Protein AF-A0A3D2BA21-F1 (afdb_monomer_lite)

Structure (mmCIF, N/CA/C/O backbone):
data_AF-A0A3D2BA21-F1
#
_entry.id   AF-A0A3D2BA21-F1
#
loop_
_atom_site.group_PDB
_atom_site.id
_atom_site.type_symbol
_atom_site.label_atom_id
_atom_site.label_alt_id
_atom_site.label_comp_id
_atom_site.label_asym_id
_atom_site.label_entity_id
_atom_site.label_seq_id
_atom_site.pdbx_PDB_ins_code
_atom_site.Cartn_x
_atom_site.Cartn_y
_atom_site.Cartn_z
_atom_site.occupancy
_atom_site.B_iso_or_equiv
_atom_site.auth_seq_id
_atom_site.auth_comp_id
_atom_site.auth_asym_id
_atom_site.auth_atom_id
_atom_site.pdbx_PDB_model_num
ATOM 1 N N . VAL A 1 1 ? -2.778 2.789 -33.795 1.00 67.69 1 VAL A N 1
ATOM 2 C CA . VAL A 1 1 ? -1.555 2.000 -33.536 1.00 67.69 1 VAL A CA 1
ATOM 3 C C . VAL A 1 1 ? -1.601 0.815 -34.478 1.00 67.69 1 VAL A C 1
ATOM 5 O O . VAL A 1 1 ? -2.688 0.279 -34.654 1.00 67.69 1 VAL A O 1
ATOM 8 N N . ASP A 1 2 ? -0.500 0.492 -35.151 1.00 93.44 2 ASP A N 1
ATOM 9 C CA . ASP A 1 2 ? -0.430 -0.700 -36.002 1.00 93.44 2 ASP A CA 1
ATOM 10 C C . ASP A 1 2 ? -0.424 -1.947 -35.104 1.00 93.44 2 ASP A C 1
ATOM 12 O O . ASP A 1 2 ? 0.431 -2.080 -34.229 1.00 93.44 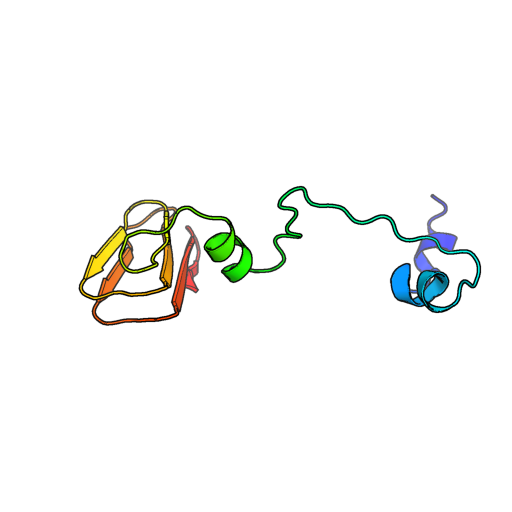2 ASP A O 1
ATOM 16 N N . GLU A 1 3 ? -1.426 -2.808 -35.268 1.00 93.94 3 GLU A N 1
ATOM 17 C CA . GLU A 1 3 ? -1.658 -3.969 -34.404 1.00 93.94 3 GLU A CA 1
ATOM 18 C C . GLU A 1 3 ? -0.529 -4.998 -34.505 1.00 93.94 3 GLU A C 1
ATOM 20 O O . GLU A 1 3 ? -0.074 -5.519 -33.487 1.00 93.94 3 GLU A O 1
ATOM 25 N N . ALA A 1 4 ? -0.023 -5.243 -35.715 1.00 94.56 4 ALA A N 1
ATOM 26 C CA . ALA A 1 4 ? 1.066 -6.185 -35.931 1.00 94.56 4 ALA A CA 1
ATOM 27 C C . ALA A 1 4 ? 2.371 -5.667 -35.314 1.00 94.56 4 ALA A C 1
ATOM 29 O O . ALA A 1 4 ? 3.111 -6.434 -34.699 1.00 94.56 4 ALA A O 1
ATOM 30 N N . ALA A 1 5 ? 2.629 -4.361 -35.423 1.00 93.31 5 ALA A N 1
ATOM 31 C CA . ALA A 1 5 ? 3.781 -3.734 -34.785 1.00 93.31 5 ALA A CA 1
ATOM 32 C C . ALA A 1 5 ? 3.690 -3.764 -33.250 1.00 93.31 5 ALA A C 1
ATOM 34 O O . ALA A 1 5 ? 4.702 -3.988 -32.590 1.00 93.31 5 ALA A O 1
ATOM 35 N N . PHE A 1 6 ? 2.497 -3.572 -32.675 1.00 93.00 6 PHE A N 1
ATOM 36 C CA . PHE A 1 6 ? 2.302 -3.636 -31.223 1.00 93.00 6 PHE A CA 1
ATOM 37 C C . PHE A 1 6 ? 2.460 -5.063 -30.685 1.00 93.00 6 PHE A C 1
ATOM 39 O O . PHE A 1 6 ? 3.133 -5.259 -29.682 1.00 93.00 6 PHE A O 1
ATOM 46 N N . LEU A 1 7 ? 1.915 -6.068 -31.378 1.00 94.62 7 LEU A N 1
ATOM 47 C CA . LEU A 1 7 ? 2.068 -7.479 -30.998 1.00 94.62 7 LEU A CA 1
ATOM 48 C C . LEU A 1 7 ? 3.517 -7.977 -31.089 1.00 94.62 7 LEU A C 1
ATOM 50 O O . LEU A 1 7 ? 3.895 -8.898 -30.372 1.00 94.62 7 LEU A O 1
ATOM 54 N N . ALA A 1 8 ? 4.324 -7.387 -31.970 1.00 94.44 8 ALA A N 1
ATOM 55 C CA . ALA A 1 8 ? 5.748 -7.693 -32.087 1.00 94.44 8 ALA A CA 1
ATOM 56 C C . ALA A 1 8 ? 6.623 -6.930 -31.073 1.00 94.44 8 ALA A C 1
ATOM 58 O O . ALA A 1 8 ? 7.825 -7.187 -30.993 1.00 94.44 8 ALA A O 1
ATOM 59 N N . CYS A 1 9 ? 6.053 -5.974 -30.334 1.00 92.75 9 CYS A N 1
ATOM 60 C CA . CYS A 1 9 ? 6.783 -5.160 -29.371 1.00 92.75 9 CYS A CA 1
ATOM 61 C C . CYS A 1 9 ? 7.099 -5.978 -28.105 1.00 92.75 9 CYS A C 1
ATOM 63 O O . CYS A 1 9 ? 6.183 -6.572 -27.534 1.00 92.75 9 CYS A O 1
ATOM 65 N N . PRO A 1 10 ? 8.357 -6.000 -27.629 1.00 92.62 10 PRO A N 1
ATOM 66 C CA . PRO A 1 10 ? 8.708 -6.653 -26.370 1.00 92.62 10 PRO A CA 1
ATOM 67 C C . PRO A 1 10 ? 7.977 -6.039 -25.169 1.00 92.62 10 PRO A C 1
ATOM 69 O O . PRO A 1 10 ? 7.807 -4.821 -25.097 1.00 92.62 10 PRO A O 1
ATOM 72 N N . GLU A 1 11 ? 7.604 -6.876 -24.201 1.00 93.25 11 GLU A N 1
ATOM 73 C CA . GLU A 1 11 ? 6.992 -6.472 -22.925 1.00 93.25 11 GLU A CA 1
ATOM 74 C C . GLU A 1 11 ? 8.034 -5.982 -21.899 1.00 93.25 11 GLU A C 1
ATOM 76 O O . GLU A 1 11 ? 8.074 -6.419 -20.752 1.00 93.25 11 GLU A O 1
ATOM 81 N N . GLU A 1 12 ? 8.916 -5.073 -22.317 1.00 93.31 12 GLU A N 1
ATOM 82 C CA . GLU A 1 12 ? 9.944 -4.483 -21.452 1.00 93.31 12 GLU A CA 1
ATOM 83 C C . GLU A 1 12 ? 9.504 -3.110 -20.920 1.00 93.31 12 GLU A C 1
ATOM 85 O O . GLU A 1 12 ? 8.883 -2.317 -21.633 1.00 93.31 12 GLU A O 1
ATOM 90 N N . SER A 1 13 ? 9.851 -2.795 -19.667 1.00 93.38 13 SER A N 1
ATOM 91 C CA . SER A 1 13 ? 9.641 -1.449 -19.127 1.00 93.38 13 SER A CA 1
ATOM 92 C C . SER A 1 13 ? 10.579 -0.443 -19.797 1.00 93.38 13 SER A C 1
ATOM 94 O O . SER A 1 13 ? 11.700 -0.767 -20.197 1.00 93.38 13 SER A O 1
ATOM 96 N N . VAL A 1 14 ? 10.140 0.815 -19.890 1.00 91.88 14 VAL A N 1
ATOM 97 C CA . VAL A 1 14 ? 10.973 1.909 -20.420 1.00 91.88 14 VAL A CA 1
ATOM 98 C C . VAL A 1 14 ? 12.221 2.119 -19.562 1.00 91.88 14 VAL A C 1
ATOM 100 O O . VAL A 1 14 ? 13.285 2.432 -20.104 1.00 91.88 14 VAL A O 1
ATOM 103 N N . ASP A 1 15 ? 12.112 1.902 -18.250 1.00 91.56 15 ASP A N 1
ATOM 104 C CA . ASP A 1 15 ? 13.232 1.975 -17.317 1.00 91.56 15 ASP A CA 1
ATOM 105 C C . ASP A 1 15 ? 14.379 1.063 -17.762 1.00 91.56 15 ASP A C 1
ATOM 107 O O . ASP A 1 15 ? 15.502 1.523 -17.959 1.00 91.56 15 ASP A O 1
ATOM 111 N N . TYR A 1 16 ? 14.066 -0.201 -18.053 1.00 91.06 16 TYR A N 1
ATOM 112 C CA . TYR A 1 16 ? 15.049 -1.186 -18.489 1.00 91.06 16 TYR A CA 1
ATOM 113 C C . TYR A 1 16 ? 15.496 -0.984 -19.945 1.00 91.06 16 TYR A C 1
ATOM 115 O O . TYR A 1 16 ? 16.685 -1.051 -20.273 1.00 91.06 16 TYR A O 1
ATOM 123 N N . ALA A 1 17 ? 14.542 -0.736 -20.846 1.00 92.38 17 ALA A N 1
ATOM 124 C CA . ALA A 1 17 ? 14.817 -0.657 -22.276 1.00 92.38 17 ALA A CA 1
ATOM 125 C C . ALA A 1 17 ? 15.667 0.572 -22.641 1.00 92.38 17 ALA A C 1
ATOM 127 O O . ALA A 1 17 ? 16.508 0.489 -23.546 1.00 92.38 17 ALA A O 1
ATOM 128 N N . VAL A 1 18 ? 15.458 1.693 -21.937 1.00 93.69 18 VAL A N 1
ATOM 129 C CA . VAL A 1 18 ? 16.026 3.008 -22.270 1.00 93.69 18 VAL A CA 1
ATOM 130 C C . VAL A 1 18 ? 16.739 3.655 -21.084 1.00 93.69 18 VAL A C 1
ATOM 132 O O . VAL A 1 18 ? 17.913 4.002 -21.216 1.00 93.69 18 VAL A O 1
ATOM 135 N N . MET A 1 19 ? 16.060 3.848 -19.946 1.00 95.06 19 MET A N 1
ATOM 136 C CA . MET A 1 19 ? 16.559 4.741 -18.884 1.00 95.06 19 MET A CA 1
ATOM 137 C C . MET A 1 19 ? 17.833 4.225 -18.210 1.00 95.06 19 MET A C 1
ATOM 139 O O . MET A 1 19 ? 18.716 5.014 -17.894 1.00 95.06 19 MET A O 1
ATOM 143 N N . GLU A 1 20 ? 17.984 2.913 -18.044 1.00 93.31 20 GLU A N 1
ATOM 144 C CA . GLU A 1 20 ? 19.207 2.309 -17.501 1.00 93.31 20 GLU A CA 1
ATOM 145 C C . GLU A 1 20 ? 20.395 2.365 -18.476 1.00 93.31 20 GLU A C 1
ATOM 147 O O . GLU A 1 20 ? 21.549 2.232 -18.066 1.00 93.31 20 GLU A O 1
ATOM 152 N N . ARG A 1 21 ? 20.134 2.553 -19.776 1.00 93.94 21 ARG A N 1
ATOM 153 C CA . ARG A 1 21 ? 21.151 2.517 -20.841 1.00 93.94 21 ARG A CA 1
ATOM 154 C C . ARG A 1 21 ? 21.540 3.901 -21.360 1.00 93.94 21 ARG A C 1
ATOM 156 O O . ARG A 1 21 ? 22.518 4.010 -22.100 1.00 93.94 21 ARG A O 1
ATOM 163 N N . THR A 1 22 ? 20.782 4.944 -21.027 1.00 93.81 22 THR A N 1
ATOM 164 C CA . THR A 1 22 ? 21.034 6.299 -21.529 1.00 93.81 22 THR A CA 1
ATOM 165 C C . THR A 1 22 ? 22.163 6.989 -20.763 1.00 93.81 22 THR A C 1
ATOM 167 O O . THR A 1 22 ? 22.249 6.912 -19.540 1.00 93.81 22 THR A O 1
ATOM 170 N N . ALA A 1 23 ? 23.025 7.700 -21.489 1.00 95.56 23 ALA A N 1
ATOM 171 C CA . ALA A 1 23 ? 24.016 8.603 -20.903 1.00 95.56 23 ALA A CA 1
ATOM 172 C C . ALA A 1 23 ? 23.480 10.041 -20.749 1.00 95.56 23 ALA A C 1
ATOM 174 O O . ALA A 1 23 ? 24.097 10.860 -20.072 1.00 95.56 23 ALA A O 1
ATOM 175 N N . ASP A 1 24 ? 22.324 10.337 -21.350 1.00 95.81 24 ASP A N 1
ATOM 176 C CA . ASP A 1 24 ? 21.755 11.680 -21.476 1.00 95.81 24 ASP A CA 1
ATOM 177 C C . ASP A 1 24 ? 20.535 11.860 -20.553 1.00 95.81 24 ASP A C 1
ATOM 179 O O . ASP A 1 24 ? 19.456 12.263 -20.987 1.00 95.81 24 ASP A O 1
ATOM 183 N N . ALA A 1 25 ? 20.684 11.525 -19.267 1.00 94.56 25 ALA A N 1
ATOM 184 C CA . ALA A 1 25 ? 19.638 11.690 -18.254 1.00 94.56 25 ALA A CA 1
ATOM 185 C C . ALA A 1 25 ? 19.999 12.761 -17.215 1.00 94.56 25 ALA A C 1
ATOM 187 O O . ALA A 1 25 ? 21.151 12.906 -16.806 1.00 94.56 25 ALA A O 1
ATOM 188 N N . VAL A 1 26 ? 18.983 13.488 -16.742 1.00 94.69 26 VAL A N 1
ATOM 189 C CA . VAL A 1 26 ? 19.075 14.417 -15.607 1.00 94.69 26 VAL A CA 1
ATOM 190 C C . VAL A 1 26 ? 17.929 14.114 -14.649 1.00 94.69 26 VAL A C 1
ATOM 192 O O . VAL 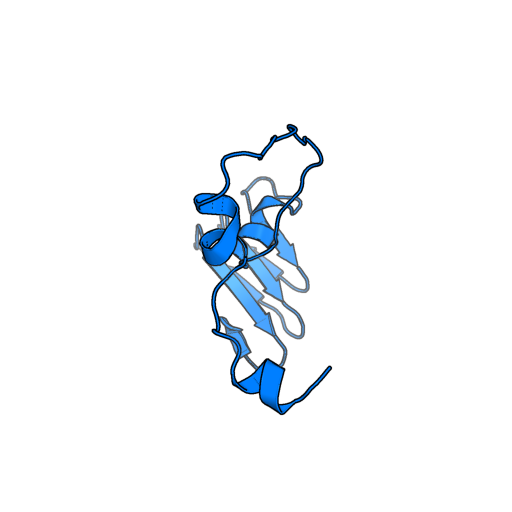A 1 26 ? 16.801 13.893 -15.083 1.00 94.69 26 VAL A O 1
ATOM 195 N N . VAL A 1 27 ? 18.214 14.123 -13.347 1.00 94.06 27 VAL A N 1
ATOM 196 C CA . VAL A 1 27 ? 17.223 13.903 -12.287 1.00 94.06 27 VAL A CA 1
ATOM 197 C C . VAL A 1 27 ? 16.991 15.210 -11.540 1.00 94.06 27 VAL A C 1
ATOM 199 O O . VAL A 1 27 ? 17.943 15.909 -11.189 1.00 94.06 27 VAL A O 1
ATOM 202 N N . VAL A 1 28 ? 15.725 15.532 -11.282 1.00 94.94 28 VAL A N 1
ATOM 203 C CA . VAL A 1 28 ? 15.325 16.699 -10.489 1.00 94.94 28 VAL A CA 1
ATOM 204 C C . VAL A 1 28 ? 14.655 16.202 -9.207 1.00 94.94 28 VAL A C 1
ATOM 206 O O . VAL A 1 28 ? 13.720 15.407 -9.301 1.00 94.94 28 VAL A O 1
ATOM 209 N N . PRO A 1 29 ? 15.109 16.633 -8.015 1.00 93.12 29 PRO A N 1
ATOM 210 C CA . PRO A 1 29 ? 14.474 16.235 -6.766 1.00 93.12 29 PRO A CA 1
ATOM 211 C C . PRO A 1 29 ? 13.048 16.793 -6.682 1.00 93.12 29 PRO A C 1
ATOM 213 O O . PRO A 1 29 ? 12.804 17.951 -7.021 1.00 93.12 29 PRO A O 1
ATOM 216 N N . MET A 1 30 ? 12.122 15.970 -6.193 1.00 92.50 30 MET A N 1
ATOM 217 C CA . MET A 1 30 ? 10.724 16.334 -5.976 1.00 92.50 30 MET A CA 1
ATOM 218 C C . MET A 1 30 ? 10.323 15.974 -4.548 1.00 92.50 30 MET A C 1
ATOM 220 O O . MET A 1 30 ? 10.444 14.821 -4.145 1.00 92.50 30 MET A O 1
ATOM 224 N N . ASP A 1 31 ? 9.811 16.959 -3.814 1.00 88.75 31 ASP A N 1
ATOM 225 C CA . ASP A 1 31 ? 9.205 16.773 -2.496 1.00 88.75 31 ASP A CA 1
ATOM 226 C C . ASP A 1 31 ? 7.746 17.241 -2.557 1.00 88.75 31 ASP A C 1
ATOM 228 O O . ASP A 1 31 ? 7.434 18.421 -2.397 1.00 88.75 31 ASP A O 1
ATOM 232 N N . ALA A 1 32 ? 6.866 16.310 -2.924 1.00 86.56 32 ALA A N 1
ATOM 233 C CA . ALA A 1 32 ? 5.441 16.560 -3.145 1.00 86.56 32 ALA A CA 1
ATOM 234 C C . ALA A 1 32 ? 4.538 15.566 -2.393 1.00 86.56 32 ALA A C 1
ATOM 236 O O . ALA A 1 32 ? 3.345 15.491 -2.679 1.00 86.56 32 ALA A O 1
ATOM 237 N N . GLY A 1 33 ? 5.100 14.768 -1.475 1.00 81.25 33 GLY A N 1
ATOM 238 C CA . GLY A 1 33 ? 4.370 13.676 -0.816 1.00 81.25 33 GLY A CA 1
ATOM 239 C C . GLY A 1 33 ? 3.864 12.606 -1.792 1.00 81.25 33 GLY A C 1
ATOM 240 O O . GLY A 1 33 ? 2.812 12.015 -1.569 1.00 81.25 33 GLY A O 1
ATOM 241 N N . TRP A 1 34 ? 4.571 12.400 -2.907 1.00 84.62 34 TRP A N 1
ATOM 242 C CA . TRP A 1 34 ? 4.173 11.441 -3.934 1.00 84.62 34 TRP A CA 1
ATOM 243 C C . TRP A 1 34 ? 4.360 9.998 -3.447 1.00 84.62 34 TRP A C 1
ATOM 245 O O . TRP A 1 34 ? 5.408 9.651 -2.906 1.00 84.62 34 TRP A O 1
ATOM 255 N N . SER A 1 35 ? 3.349 9.166 -3.687 1.00 81.00 35 SER A N 1
ATOM 256 C CA . SER A 1 35 ? 3.367 7.713 -3.512 1.00 81.00 35 SER A CA 1
ATOM 257 C C . SER A 1 35 ? 2.727 7.091 -4.752 1.00 81.00 35 SER A C 1
ATOM 259 O O . SER A 1 35 ? 1.727 7.608 -5.254 1.00 81.00 35 SER A O 1
ATOM 261 N N . ASP A 1 36 ? 3.297 6.001 -5.255 1.00 82.25 36 ASP A N 1
ATOM 262 C CA . ASP A 1 36 ? 2.763 5.250 -6.395 1.00 82.25 36 ASP A CA 1
ATOM 263 C C . ASP A 1 36 ? 1.545 4.386 -6.035 1.00 82.25 36 ASP A C 1
ATOM 265 O O . ASP A 1 36 ? 0.901 3.846 -6.932 1.00 82.25 36 ASP A O 1
ATOM 269 N N . VAL A 1 37 ? 1.217 4.279 -4.740 1.00 81.00 37 VAL A N 1
ATOM 270 C CA . VAL A 1 37 ? 0.131 3.454 -4.192 1.00 81.00 37 VAL A CA 1
ATOM 271 C C . VAL A 1 37 ? 0.134 2.053 -4.819 1.00 81.00 37 VAL A C 1
ATOM 273 O O . VAL A 1 37 ? -0.859 1.580 -5.371 1.00 81.00 37 VAL A O 1
ATOM 276 N N . GLY A 1 38 ? 1.285 1.381 -4.750 1.00 83.38 38 GLY A N 1
ATOM 277 C CA . GLY A 1 38 ? 1.456 0.029 -5.288 1.00 83.38 38 GLY A CA 1
ATOM 278 C C . GLY A 1 38 ? 0.931 -1.092 -4.382 1.00 83.38 38 GLY A C 1
ATOM 279 O O . GLY A 1 38 ? 0.778 -2.229 -4.831 1.00 83.38 38 GLY A O 1
ATOM 280 N N . SER A 1 39 ? 0.657 -0.806 -3.106 1.00 83.94 39 SER A N 1
ATOM 281 C CA . SER A 1 39 ? 0.206 -1.805 -2.134 1.00 83.94 39 SER A CA 1
ATOM 282 C C . SER A 1 39 ? -0.769 -1.233 -1.100 1.00 83.94 39 SER A C 1
ATOM 284 O O . SER A 1 39 ? -0.883 -0.024 -0.897 1.00 83.94 39 SER A O 1
ATOM 286 N N . TRP A 1 40 ? -1.447 -2.126 -0.372 1.00 84.50 40 TRP A N 1
ATOM 287 C CA . TRP A 1 40 ? -2.289 -1.738 0.763 1.00 84.50 40 TRP A CA 1
ATOM 288 C C . TRP A 1 40 ? -1.494 -1.110 1.916 1.00 84.50 40 TRP A C 1
ATOM 290 O O . TRP A 1 40 ? -2.035 -0.282 2.644 1.00 84.50 40 TRP A O 1
ATOM 300 N N . SER A 1 41 ? -0.208 -1.445 2.071 1.00 82.12 41 SER A N 1
ATOM 301 C CA . SER A 1 41 ? 0.645 -0.784 3.064 1.00 82.12 41 SER A CA 1
ATOM 302 C C . SER A 1 41 ? 0.924 0.672 2.687 1.00 82.12 41 SER A C 1
ATOM 304 O O . SER A 1 41 ? 0.944 1.519 3.572 1.00 82.12 41 S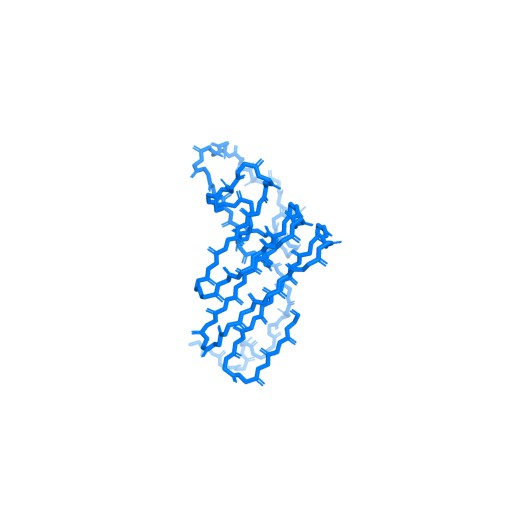ER A O 1
ATOM 306 N N . SER A 1 42 ? 1.019 1.003 1.392 1.00 86.75 42 SER A N 1
ATOM 307 C CA . SER A 1 42 ? 1.122 2.400 0.945 1.00 86.75 42 SER A CA 1
ATOM 308 C C . SER A 1 42 ? -0.104 3.219 1.355 1.00 86.75 42 SER A C 1
ATOM 310 O O . SER A 1 42 ? 0.025 4.385 1.718 1.00 86.75 42 SER A O 1
ATOM 312 N N . LEU A 1 43 ? -1.298 2.611 1.360 1.00 87.06 43 LEU A N 1
ATOM 313 C CA . LEU A 1 43 ? -2.511 3.274 1.845 1.00 87.06 43 LEU A CA 1
ATOM 314 C C . LEU A 1 43 ? -2.476 3.527 3.353 1.00 87.06 43 LEU A C 1
ATOM 316 O O . LEU A 1 43 ? -3.002 4.546 3.795 1.00 87.06 43 LEU A O 1
ATOM 320 N N . TRP A 1 44 ? -1.858 2.643 4.138 1.00 91.19 44 TRP A N 1
ATOM 321 C CA . TRP A 1 44 ? -1.621 2.889 5.560 1.00 91.19 44 TRP A CA 1
ATOM 322 C C . TRP A 1 44 ? -0.684 4.086 5.757 1.00 91.19 44 TRP A C 1
ATOM 324 O O . TRP A 1 44 ? -1.064 5.036 6.435 1.00 91.19 44 TRP A O 1
ATOM 334 N N . GLU A 1 45 ? 0.462 4.107 5.071 1.00 86.88 45 GLU A N 1
ATOM 335 C CA . GLU A 1 45 ? 1.490 5.154 5.206 1.00 86.88 45 GLU A CA 1
ATOM 336 C C . GLU A 1 45 ? 0.964 6.570 4.930 1.00 86.88 45 GLU A C 1
ATOM 338 O O . GLU A 1 45 ? 1.309 7.509 5.648 1.00 86.88 45 GLU A O 1
ATOM 343 N N . ILE A 1 46 ? 0.111 6.734 3.913 1.00 88.06 46 ILE A N 1
ATOM 344 C CA . ILE A 1 46 ? -0.431 8.048 3.528 1.00 88.06 46 ILE A CA 1
ATOM 345 C C . ILE A 1 46 ? -1.686 8.453 4.315 1.00 88.06 46 ILE A C 1
ATOM 347 O O . ILE A 1 46 ? -2.176 9.574 4.161 1.00 88.06 46 ILE A O 1
ATOM 351 N N . SER A 1 47 ? -2.245 7.551 5.124 1.00 89.25 47 SER A N 1
ATOM 352 C CA . SER A 1 47 ? -3.492 7.791 5.852 1.00 89.25 47 SER A CA 1
ATOM 353 C C . SER A 1 47 ? -3.268 8.447 7.215 1.00 89.25 47 SER A C 1
ATOM 355 O O . SER A 1 47 ? -2.182 8.442 7.794 1.00 89.25 47 SER A O 1
ATOM 357 N N . ALA A 1 48 ? -4.338 9.020 7.769 1.00 90.19 48 ALA A N 1
ATOM 358 C CA . ALA A 1 48 ? -4.324 9.516 9.138 1.00 90.19 48 ALA A CA 1
ATOM 359 C C . ALA A 1 48 ? -4.357 8.341 10.125 1.00 90.19 48 ALA A C 1
ATOM 361 O O . ALA A 1 48 ? -5.259 7.504 10.071 1.00 90.19 48 ALA A O 1
ATOM 362 N N . HIS A 1 49 ? -3.388 8.312 11.036 1.00 93.75 49 HIS A N 1
ATOM 363 C CA . HIS A 1 49 ? -3.243 7.246 12.018 1.00 93.75 49 HIS A CA 1
ATOM 364 C C . HIS A 1 49 ? -3.944 7.604 13.333 1.00 93.75 49 HIS A C 1
ATOM 366 O O . HIS A 1 49 ? -3.927 8.759 13.770 1.00 93.75 49 HIS A O 1
ATOM 372 N N . THR A 1 50 ? -4.529 6.607 13.996 1.00 93.25 50 THR A N 1
ATOM 373 C CA . THR A 1 50 ? -4.949 6.726 15.399 1.00 93.25 50 THR A CA 1
ATOM 374 C C . THR A 1 50 ? -3.721 6.780 16.323 1.00 93.25 50 THR A C 1
ATOM 376 O O . THR A 1 50 ? -2.606 6.488 15.880 1.00 93.25 50 THR A O 1
ATOM 379 N N . PRO A 1 51 ? -3.876 7.119 17.619 1.00 94.44 51 PRO A N 1
ATOM 380 C CA . PRO A 1 51 ? -2.763 7.099 18.576 1.00 94.44 51 PRO A CA 1
ATOM 381 C C . PRO A 1 51 ? -2.043 5.745 18.684 1.00 94.44 51 PRO A C 1
ATOM 383 O O . PRO A 1 51 ? -0.855 5.704 18.983 1.00 94.44 51 PRO A O 1
ATOM 386 N N . GLU A 1 52 ? -2.748 4.646 18.420 1.00 93.94 52 GLU A N 1
ATOM 387 C CA . GLU A 1 52 ? -2.223 3.275 18.409 1.00 93.94 52 GLU A CA 1
ATOM 388 C C . GLU A 1 52 ? -1.585 2.886 17.060 1.00 93.94 52 GLU A C 1
ATOM 390 O O . GLU A 1 52 ? -1.194 1.736 16.866 1.00 93.94 52 GLU A O 1
ATOM 395 N N . GLY A 1 53 ? -1.503 3.822 16.109 1.00 94.75 53 GLY A N 1
ATOM 396 C CA . GLY A 1 53 ? -0.930 3.601 14.782 1.00 94.75 53 GLY A CA 1
ATOM 397 C C . GLY A 1 53 ? -1.871 2.905 13.796 1.00 94.75 53 GLY A C 1
ATOM 398 O O . GLY A 1 53 ? -1.425 2.446 12.750 1.00 94.75 53 GLY A O 1
ATOM 399 N N . ASN A 1 54 ? -3.167 2.792 14.092 1.00 96.31 54 ASN A N 1
ATOM 400 C CA . ASN A 1 54 ? -4.095 2.131 13.176 1.00 96.31 54 ASN A CA 1
ATOM 401 C C . ASN A 1 54 ? -4.663 3.095 12.141 1.00 96.31 54 ASN A C 1
ATOM 403 O O . ASN A 1 54 ? -4.765 4.297 12.374 1.00 96.31 54 ASN A O 1
ATOM 407 N N . VAL A 1 55 ? -5.123 2.537 11.030 1.00 96.75 55 VAL A N 1
ATOM 408 C CA . VAL A 1 55 ? -5.932 3.232 10.033 1.00 96.75 55 VAL A CA 1
ATOM 409 C C . VAL A 1 55 ? -7.221 2.448 9.874 1.00 96.75 55 VAL A C 1
ATOM 411 O O . VAL A 1 55 ? -7.187 1.261 9.561 1.00 96.75 55 VAL A O 1
ATOM 414 N N . HIS A 1 56 ? -8.357 3.100 10.103 1.00 96.25 56 HIS A N 1
ATOM 415 C CA . HIS A 1 56 ? -9.673 2.480 9.977 1.00 96.25 56 HIS A CA 1
ATOM 416 C C . HIS A 1 56 ? -10.466 3.149 8.862 1.00 96.25 56 HIS A C 1
ATOM 418 O O . HIS A 1 56 ? -10.538 4.377 8.787 1.00 96.25 56 HIS A O 1
ATOM 424 N N . HIS A 1 57 ? -11.108 2.338 8.032 1.00 95.19 57 HIS A N 1
ATOM 425 C CA . HIS A 1 57 ? -12.037 2.793 7.013 1.00 95.19 57 HIS A CA 1
ATOM 426 C C . HIS A 1 57 ? -13.326 1.975 7.093 1.00 95.19 57 HIS A C 1
ATOM 428 O O . HIS A 1 57 ? -13.270 0.749 7.071 1.00 95.19 57 HIS A O 1
ATOM 434 N N . GLY A 1 58 ? -14.476 2.649 7.171 1.00 94.94 58 GLY A N 1
ATOM 435 C CA . GLY A 1 58 ? -15.781 2.000 7.319 1.00 94.94 58 GLY A CA 1
ATOM 436 C C . GLY A 1 58 ? -16.117 1.604 8.759 1.00 94.94 58 GLY A C 1
ATOM 437 O O . GLY A 1 58 ? -15.705 2.276 9.706 1.00 94.94 58 GLY A O 1
ATOM 438 N N . ASP A 1 59 ? -16.908 0.539 8.918 1.00 96.19 59 ASP A N 1
ATOM 439 C CA . ASP A 1 59 ? -17.369 0.059 10.226 1.00 96.19 59 ASP A CA 1
ATOM 440 C C . ASP A 1 59 ? -16.331 -0.880 10.860 1.00 96.19 59 ASP A C 1
ATOM 442 O O . ASP A 1 59 ? -16.214 -2.057 10.504 1.00 96.19 59 ASP A O 1
ATOM 446 N N . VAL A 1 60 ? -15.529 -0.328 11.776 1.00 97.06 60 VAL A N 1
ATOM 447 C CA . VAL A 1 60 ? -14.403 -1.022 12.412 1.00 97.06 60 VAL A CA 1
ATOM 448 C C . VAL A 1 60 ? -14.466 -0.890 13.929 1.00 97.06 60 VAL A C 1
ATOM 450 O O . VAL A 1 60 ? -14.505 0.214 14.474 1.00 97.06 60 VAL A O 1
ATOM 453 N N . ILE A 1 61 ? -14.381 -2.028 14.622 1.00 96.50 61 ILE A N 1
ATOM 454 C CA . ILE A 1 61 ? -14.194 -2.088 16.075 1.00 96.50 61 ILE A CA 1
ATOM 455 C C . ILE A 1 61 ? -12.835 -2.714 16.373 1.00 96.50 61 ILE A C 1
ATOM 457 O O . ILE A 1 61 ? -12.606 -3.897 16.145 1.00 96.50 61 ILE A O 1
ATOM 461 N N . SER A 1 62 ? -11.938 -1.929 16.950 1.00 96.00 62 SER A N 1
ATOM 462 C CA . SER A 1 62 ? -10.602 -2.381 17.330 1.00 96.00 62 SER A CA 1
ATOM 463 C C . SER A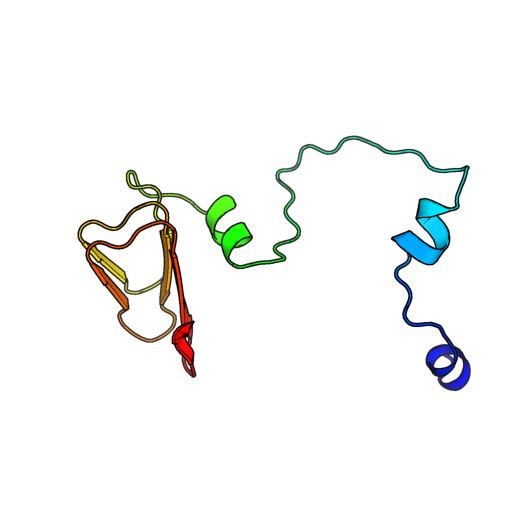 1 62 ? -10.473 -2.488 18.847 1.00 96.00 62 SER A C 1
ATOM 465 O O . SER A 1 62 ? -10.731 -1.522 19.568 1.00 96.00 62 SER A O 1
ATOM 467 N N . HIS A 1 63 ? -10.004 -3.627 19.349 1.00 96.69 63 HIS A N 1
ATOM 468 C CA . HIS A 1 63 ? -9.643 -3.806 20.753 1.00 96.69 63 HIS A CA 1
ATOM 469 C C . HIS A 1 63 ? -8.190 -4.263 20.873 1.00 96.69 63 HIS A C 1
ATOM 471 O O . HIS A 1 63 ? -7.843 -5.343 20.404 1.00 96.69 63 HIS A O 1
ATOM 477 N N . LYS A 1 64 ? -7.332 -3.460 21.518 1.00 96.31 64 LYS A N 1
ATOM 478 C CA . LYS A 1 64 ? -5.886 -3.745 21.640 1.00 96.31 64 LYS A CA 1
ATOM 479 C C . LYS A 1 64 ? -5.252 -4.097 20.287 1.00 96.31 64 LYS A C 1
ATOM 481 O O . LYS A 1 64 ? -4.598 -5.126 20.159 1.00 96.31 64 LYS A O 1
ATOM 486 N N . THR A 1 65 ? -5.558 -3.293 19.274 1.00 97.19 65 THR A N 1
ATOM 487 C CA . THR A 1 65 ? -4.973 -3.423 17.938 1.00 97.19 65 THR A CA 1
ATOM 488 C C . THR A 1 65 ? -3.998 -2.279 17.722 1.00 97.19 65 THR A C 1
ATOM 490 O O . THR A 1 65 ? -4.295 -1.165 18.149 1.00 97.19 65 THR A O 1
ATOM 493 N N . GLU A 1 66 ? -2.850 -2.552 17.112 1.00 97.12 66 GLU A N 1
ATOM 494 C CA . GLU A 1 66 ? -1.773 -1.574 16.916 1.00 97.12 66 GLU A CA 1
ATOM 495 C C . GLU A 1 66 ? -1.231 -1.635 15.482 1.00 97.12 66 GLU A C 1
ATOM 497 O O . GLU A 1 66 ? -1.166 -2.714 14.884 1.00 97.12 66 GLU A O 1
ATOM 502 N N . ASN A 1 67 ? -0.809 -0.489 14.941 1.00 96.81 67 ASN A N 1
ATOM 503 C CA . ASN A 1 67 ? -0.127 -0.376 13.643 1.00 96.81 67 ASN A CA 1
ATOM 504 C C . ASN A 1 67 ? -0.804 -1.117 12.472 1.00 96.81 67 ASN A C 1
ATOM 506 O O . ASN A 1 67 ? -0.127 -1.672 11.611 1.00 96.81 67 ASN A O 1
ATOM 510 N N . SER A 1 68 ? -2.134 -1.206 12.461 1.00 96.44 68 SER A N 1
ATOM 511 C CA . SER A 1 68 ? -2.863 -2.027 11.489 1.00 96.44 68 SER A CA 1
ATOM 512 C C . SER A 1 68 ? -3.755 -1.190 10.576 1.00 96.44 68 SER A C 1
ATOM 514 O O . SER A 1 68 ? -4.365 -0.210 11.003 1.00 96.44 68 SER A O 1
ATOM 516 N N . TYR A 1 69 ? -3.866 -1.601 9.316 1.00 97.06 69 TYR A N 1
ATOM 517 C CA . TYR A 1 69 ? -4.810 -1.055 8.347 1.00 97.06 69 TYR A CA 1
ATOM 518 C C . TYR A 1 69 ? -6.055 -1.935 8.302 1.00 97.06 69 TYR A C 1
ATOM 520 O O . TYR A 1 69 ? -5.955 -3.125 8.017 1.00 97.06 69 TYR A O 1
ATOM 528 N N . VAL A 1 70 ? -7.226 -1.368 8.574 1.00 97.06 70 VAL A N 1
ATOM 529 C CA . VAL A 1 70 ? -8.500 -2.090 8.552 1.00 97.06 70 VAL A CA 1
ATOM 530 C C . VAL A 1 70 ? -9.476 -1.353 7.651 1.00 97.06 70 VAL A C 1
ATOM 532 O O . VAL A 1 70 ? -9.901 -0.238 7.954 1.00 97.06 70 VAL A O 1
ATOM 535 N N . TYR A 1 71 ? -9.843 -1.995 6.550 1.00 96.62 71 TYR A N 1
ATOM 536 C CA . TYR A 1 71 ? -10.787 -1.483 5.569 1.00 96.62 71 TYR A CA 1
ATOM 537 C C . TYR A 1 71 ? -12.038 -2.355 5.541 1.00 96.62 71 TYR A C 1
ATOM 539 O O . TYR A 1 71 ? -11.951 -3.558 5.305 1.00 96.62 71 TYR A O 1
ATOM 547 N N . ALA A 1 72 ? -13.194 -1.746 5.781 1.00 96.94 72 ALA A N 1
ATOM 548 C CA . ALA A 1 72 ? -14.491 -2.400 5.828 1.00 96.94 72 ALA A CA 1
ATOM 549 C C . ALA A 1 72 ? -15.462 -1.707 4.862 1.00 96.94 72 ALA A C 1
ATOM 551 O O . ALA A 1 72 ? -15.984 -0.630 5.144 1.00 96.94 72 ALA A O 1
ATOM 552 N N . GLU A 1 73 ? -15.688 -2.307 3.693 1.00 95.25 73 GLU A N 1
ATOM 553 C CA . GLU A 1 73 ? -16.539 -1.721 2.653 1.00 95.25 73 GLU A CA 1
ATOM 554 C C . GLU A 1 73 ? -18.035 -1.872 2.959 1.00 95.25 73 GLU A C 1
ATOM 556 O O . GLU A 1 73 ? -18.821 -0.952 2.738 1.00 95.25 73 GLU A O 1
ATOM 561 N N . SER A 1 74 ? -18.452 -3.059 3.409 1.00 92.31 74 SER A N 1
ATOM 562 C CA . SER A 1 74 ? -19.873 -3.451 3.413 1.00 92.31 74 SER A CA 1
ATOM 563 C C . SER A 1 74 ? -20.336 -4.183 4.670 1.00 92.31 74 SER A C 1
ATOM 565 O O . SER A 1 74 ? -21.538 -4.394 4.839 1.00 92.31 74 SER A O 1
ATOM 567 N N . GLY A 1 75 ? -19.415 -4.561 5.553 1.00 91.38 75 GLY A N 1
ATOM 568 C CA . GLY A 1 75 ? -19.714 -5.201 6.828 1.00 91.38 75 GLY A CA 1
ATOM 569 C C . GLY A 1 75 ? -18.953 -4.569 7.987 1.00 91.38 75 GLY A C 1
ATOM 570 O O . GLY A 1 75 ? -18.178 -3.638 7.804 1.00 91.38 75 GLY A O 1
ATOM 571 N N . LEU A 1 76 ? -19.176 -5.108 9.184 1.00 95.88 76 LEU A N 1
ATOM 572 C CA . LEU A 1 76 ? -18.399 -4.775 10.375 1.00 95.88 76 LEU A CA 1
ATOM 573 C C . LEU A 1 76 ? -17.142 -5.649 10.427 1.00 95.88 76 LEU A C 1
ATOM 575 O O . LEU A 1 76 ? -17.241 -6.878 10.395 1.00 95.88 76 LEU A O 1
ATOM 579 N N . VAL A 1 77 ? -15.976 -5.026 10.601 1.00 97.62 77 VAL A N 1
ATOM 580 C CA . VAL A 1 77 ? -14.718 -5.728 10.887 1.00 97.62 77 VAL A CA 1
ATOM 581 C C . VAL A 1 77 ? -14.308 -5.469 12.331 1.00 97.62 77 VAL A C 1
ATOM 583 O O . VAL A 1 77 ? -14.214 -4.328 12.776 1.00 97.62 77 VAL A O 1
ATOM 586 N N . THR A 1 78 ? -14.065 -6.539 13.091 1.00 97.06 78 THR A N 1
ATOM 587 C CA . THR A 1 78 ? -13.576 -6.436 14.472 1.00 97.06 78 THR A CA 1
ATOM 588 C C . THR A 1 78 ? -12.197 -7.063 14.606 1.00 97.06 78 THR A C 1
ATOM 590 O O . THR A 1 78 ? -12.001 -8.220 14.237 1.00 97.06 78 THR A O 1
ATOM 593 N N . THR A 1 79 ? -11.253 -6.320 15.177 1.00 97.38 79 THR A N 1
ATOM 594 C CA . THR A 1 79 ? -9.884 -6.770 15.449 1.00 97.38 79 THR A CA 1
ATOM 595 C C . THR A 1 79 ? -9.631 -6.808 16.953 1.00 97.38 79 THR A C 1
ATOM 597 O O . THR A 1 79 ? -10.029 -5.906 17.693 1.00 97.38 79 THR A O 1
ATOM 600 N N . VAL A 1 80 ? -9.000 -7.883 17.440 1.00 97.56 80 VAL A N 1
ATOM 601 C CA . VAL A 1 80 ? -8.753 -8.084 18.875 1.00 97.56 80 VAL A CA 1
ATOM 602 C C . VAL A 1 80 ? -7.342 -8.610 19.105 1.00 97.56 80 VAL A C 1
ATOM 604 O O . VAL A 1 80 ? -7.048 -9.749 18.755 1.00 97.56 80 VAL A O 1
ATOM 607 N N . GLY A 1 81 ? -6.485 -7.810 19.743 1.00 97.44 81 GLY A N 1
ATOM 608 C CA . GLY A 1 81 ? -5.142 -8.239 20.149 1.00 97.44 81 GLY A CA 1
ATOM 609 C C . GLY A 1 81 ? -4.165 -8.465 18.993 1.00 97.44 81 GLY A C 1
ATOM 610 O O . GLY A 1 81 ? -3.232 -9.249 19.149 1.00 97.44 81 GLY A O 1
ATOM 611 N N . VAL A 1 82 ? -4.400 -7.838 17.838 1.00 97.50 82 VAL A N 1
ATOM 612 C CA . VAL A 1 82 ? -3.570 -8.000 16.636 1.00 97.50 82 VAL A CA 1
ATOM 613 C C . VAL A 1 82 ? -2.675 -6.789 16.408 1.00 97.50 82 VAL A C 1
ATOM 615 O O . VAL A 1 82 ? -2.935 -5.704 16.922 1.00 97.50 82 VAL A O 1
ATOM 618 N N . LYS A 1 83 ? -1.604 -6.971 15.642 1.00 97.25 83 LYS A N 1
ATOM 619 C CA . LYS A 1 83 ? -0.632 -5.916 15.380 1.00 97.25 83 LYS A CA 1
ATOM 620 C C . LYS A 1 83 ? -0.005 -6.079 13.998 1.00 97.25 83 LYS A C 1
ATOM 622 O O . LYS A 1 83 ? 0.197 -7.215 13.575 1.00 97.25 83 LYS A O 1
ATOM 627 N N . ASP A 1 84 ? 0.325 -4.957 13.356 1.00 96.25 84 ASP A N 1
ATOM 628 C CA . ASP A 1 84 ? 1.028 -4.890 12.068 1.00 96.25 84 ASP A CA 1
ATOM 629 C C . ASP A 1 84 ? 0.299 -5.683 10.954 1.00 96.25 84 ASP A C 1
ATOM 631 O O . ASP A 1 84 ? 0.923 -6.390 10.162 1.00 96.25 84 ASP A O 1
ATOM 635 N N . LEU A 1 85 ? -1.041 -5.608 10.914 1.00 96.12 85 LEU A N 1
ATOM 636 C CA . LEU A 1 85 ? -1.871 -6.307 9.924 1.00 96.12 85 LEU A CA 1
ATOM 637 C C . LEU A 1 85 ? -2.527 -5.361 8.922 1.00 96.12 85 LEU A C 1
ATOM 639 O O . LEU A 1 85 ? -2.897 -4.235 9.244 1.00 96.12 85 LEU A O 1
ATOM 643 N N . VAL A 1 86 ? -2.762 -5.883 7.721 1.00 96.19 86 VAL A N 1
ATOM 644 C CA . VAL A 1 86 ? -3.651 -5.291 6.723 1.00 96.19 86 VAL A CA 1
ATOM 645 C C . VAL A 1 86 ? -4.864 -6.205 6.604 1.00 96.19 86 VAL A C 1
ATOM 647 O O . VAL A 1 86 ? -4.716 -7.357 6.215 1.00 96.19 86 VAL A O 1
ATOM 650 N N . VAL A 1 87 ? -6.041 -5.692 6.951 1.00 96.00 87 VAL A N 1
ATOM 651 C CA . VAL A 1 87 ? -7.324 -6.388 6.845 1.00 96.00 87 VAL A CA 1
ATOM 652 C C . VAL A 1 87 ? -8.193 -5.626 5.860 1.00 96.00 87 VAL A C 1
ATOM 654 O O . VAL A 1 87 ? -8.518 -4.461 6.097 1.00 96.00 87 VAL A O 1
ATOM 657 N N . VAL A 1 88 ? -8.580 -6.271 4.762 1.00 95.88 88 VAL A N 1
ATOM 658 C CA . VAL A 1 88 ? -9.409 -5.637 3.726 1.00 95.88 88 VAL A CA 1
ATOM 659 C C . VAL A 1 88 ? -10.648 -6.477 3.486 1.00 95.88 88 VAL A C 1
ATOM 661 O O . VAL A 1 88 ? -10.586 -7.523 2.849 1.00 95.88 88 VAL A O 1
ATOM 664 N N . GLN A 1 89 ? -11.789 -6.001 3.977 1.00 96.62 89 GLN A N 1
ATOM 665 C CA . GLN A 1 89 ? -13.100 -6.566 3.701 1.00 96.62 89 GLN A CA 1
ATOM 666 C C . GLN A 1 89 ? -13.766 -5.783 2.572 1.00 96.62 89 GLN A C 1
ATOM 668 O O . GLN A 1 89 ? -14.174 -4.635 2.739 1.00 96.62 8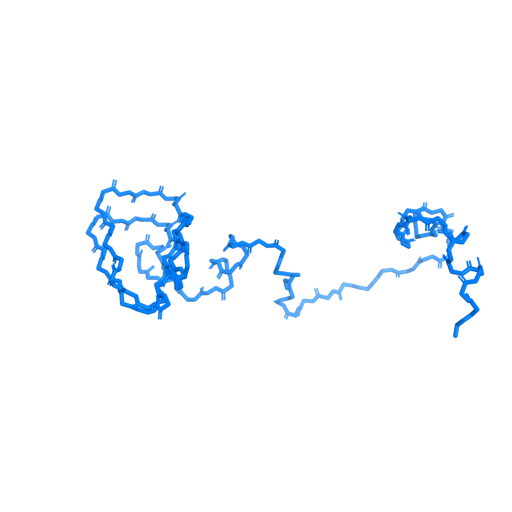9 GLN A O 1
ATOM 673 N N . THR A 1 90 ? -13.901 -6.448 1.431 1.00 95.00 90 THR A N 1
ATOM 674 C CA . THR A 1 90 ? -14.735 -6.002 0.312 1.00 95.00 90 THR A CA 1
ATOM 675 C C . THR A 1 90 ? -16.040 -6.784 0.305 1.00 95.00 90 THR A C 1
ATOM 677 O O . THR A 1 90 ? -16.202 -7.762 1.043 1.00 95.00 90 THR A O 1
ATOM 680 N N . LYS A 1 91 ? -16.979 -6.386 -0.550 1.00 93.75 91 LYS A N 1
ATOM 681 C CA . LYS A 1 91 ? -18.243 -7.109 -0.741 1.00 93.75 91 LYS A CA 1
ATOM 682 C C . LYS A 1 91 ? -18.074 -8.620 -0.963 1.00 93.75 91 LYS A C 1
ATOM 684 O O . LYS A 1 91 ? -18.857 -9.399 -0.422 1.00 93.75 91 LYS A O 1
ATOM 689 N N . ASP A 1 92 ? -17.077 -9.016 -1.752 1.00 93.75 92 ASP A N 1
ATOM 690 C CA . ASP A 1 92 ? -16.968 -10.388 -2.257 1.00 93.75 92 ASP A CA 1
ATOM 691 C C . ASP A 1 92 ? -15.872 -11.208 -1.554 1.00 93.75 92 ASP A C 1
ATOM 693 O O . ASP A 1 92 ? -15.905 -12.439 -1.598 1.00 93.75 92 ASP A O 1
ATOM 697 N N . ALA A 1 93 ? -14.903 -10.553 -0.903 1.00 94.62 93 ALA A N 1
ATOM 698 C CA . ALA A 1 93 ? -13.764 -11.227 -0.283 1.00 94.62 93 ALA A CA 1
ATOM 699 C C . ALA A 1 93 ? -13.152 -10.456 0.897 1.00 94.62 93 ALA A C 1
ATOM 701 O O . ALA A 1 93 ? -13.302 -9.237 1.018 1.00 94.62 93 ALA A O 1
ATOM 702 N N . VAL A 1 94 ? -12.410 -11.196 1.728 1.00 95.38 94 VAL A N 1
ATOM 703 C CA . VAL A 1 94 ? -11.586 -10.675 2.825 1.00 95.38 94 VAL A CA 1
ATOM 704 C C . VAL A 1 94 ? -10.137 -11.115 2.618 1.00 95.38 94 VAL A C 1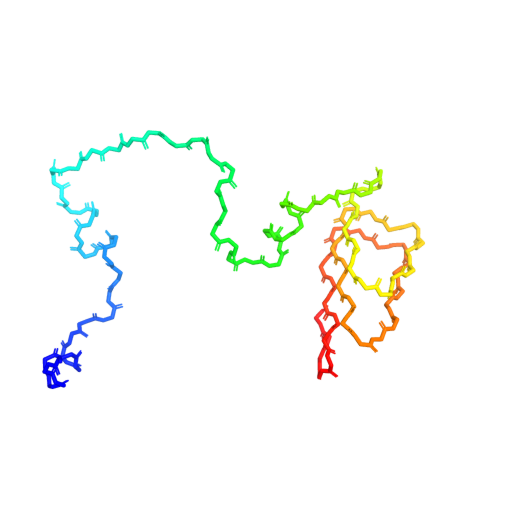
ATOM 706 O O . VAL A 1 94 ? -9.901 -12.295 2.343 1.00 95.38 94 VAL A O 1
ATOM 709 N N . LEU A 1 95 ? -9.206 -10.168 2.755 1.00 91.62 95 LEU A N 1
ATOM 710 C CA . LEU A 1 95 ? -7.759 -10.388 2.860 1.00 91.62 95 LEU A CA 1
ATOM 711 C C . LEU A 1 95 ? -7.309 -10.210 4.312 1.00 91.62 95 LEU A C 1
ATOM 713 O O . LEU A 1 95 ? -7.735 -9.195 4.918 1.00 91.62 95 LEU A O 1
#

Radius of gyration: 20.63 Å; chains: 1; bounding box: 44×28×58 Å

pLDDT: mean 92.87, std 4.98, range [67.69, 97.62]

Sequence (95 aa):
VDEAAFLACPEESVDYAVMERTADAVVVPMDAGWSDVGSWSSLWEISAHTPEGNVHHGDVISHKTENSYVYAESGLVTTVGVKDLVVVQTKDAVL

Secondary structure (DSSP, 8-state):
--HHHHHTS----HIIIIITT-S--------S------SHHHHHHTSPPPTTS-EEESSEEEES-BS-EEEESSS-EEEES-BS-EEEE-SS-B-

Foldseek 3Di:
DPPVVVVPDDPDDCCVVPVVPDPPDDDDDDDDPDDPCPDPVSVLVPDDADPQSEDEADAEAEACEHNEYAHADDDHDYYYNYYNYYWHDDPPDID